Protein AF-0000000070282468 (afdb_homodimer)

InterPro domains:
  IPR003871 Replication protein A 70 kDa DNA-binding subunit B/D, first OB fold domain [PF02721] (5-54)

Nearest PDB structures (foldseek):
  5ly5-assembly1_A-2  TM=6.580E-01  e=1.405E-02  Pyrobaculum calidifontis
  8s4s-assembly1_B  TM=8.233E-01  e=2.628E-01  Enterococcus faecalis
  3rd4-assembly2_A  TM=5.942E-01  e=1.798E-01  Proteus penneri ATCC 35198
  4h83-assembly3_C  TM=6.344E-01  e=1.412E+00  marine actinobacterium PHSC20C1
  8b77-assembly1_A  TM=4.139E-01  e=7.584E+00  Saccharomyces cerevisiae

Radius of gyration: 15.45 Å; Cα contacts (8 Å, |Δi|>4): 354; chains: 2; bounding box: 44×39×32 Å

Solvent-accessible surface area (backbone atoms only — not comparable to full-atom values): 8885 Å² total; per-residue (Å²): 128,81,78,73,66,49,51,78,79,48,39,31,68,64,51,87,67,49,37,35,51,29,31,31,69,47,71,51,79,45,70,47,96,85,70,46,42,28,44,38,36,35,31,27,33,93,85,64,58,35,34,41,34,39,33,70,46,50,75,67,52,61,70,64,54,89,78,79,47,77,62,40,55,38,38,41,28,54,102,128,81,79,74,69,48,51,77,79,49,39,32,69,64,52,87,67,49,37,34,50,30,31,30,69,48,70,49,77,45,72,48,97,83,70,46,42,30,43,36,34,34,31,27,32,92,86,63,57,35,35,42,35,38,34,70,47,49,75,70,49,61,69,63,55,85,78,82,47,78,62,40,54,40,37,40,30,54,103

Sequence (158 aa):
MSRDYDYIKDLKNDLDIWKIEFGVLDSWIVTDSNENQHMKLIICDAKGDRVHVIYSLSPTEQAMKNTWVDNDSISAENVMSRDYDYIKDLKNDLDIWKIEFGVLDSWIVTDSNENQHMKLIICDAKGDRVHVIYSLSPTEQAMKNTWVDNDSISAENV

Foldseek 3Di:
DPPDADAPVCVVVPDPKHKFKKWWADWDWDADPVRWIKIWTWIATPVGDIDIDIDTDDPVRVVVPDDDDGGDMDMDIDD/DPDDADAPVCVVVPDPKHKFKKWWADWDWDADPVRWIKIWTWIATPVGDIDIDIDTDDPVRVVVDDDDDGGDMDMDIDD

Secondary structure (DSSP, 8-state):
---PPB-GGGGGG--SS-EEEEEEEEEEEEE-TTS-EEEEEEEE-TT--EEEEEEEPPHHHHHH-----TT-EEEEEE-/---PPB-GGGGGG--SS-EEEEEEEEEEEEE-TTS-EEEEEEEE-TT--EEEEEEEPPHHHHHH-----TT-EEEEEE-

Organism: Medicago truncatula (NCBI:txid3880)

Structure (mmCIF, N/CA/C/O backbone):
data_AF-0000000070282468-model_v1
#
loop_
_entity.id
_entity.type
_entity.pdbx_description
1 polymer 'Replication protein A 70 kDa DNA-binding subunit B/D first OB fold domain-containing protein'
#
loop_
_atom_site.group_PDB
_atom_site.id
_atom_site.type_symbol
_atom_site.label_atom_id
_atom_site.label_alt_id
_atom_site.label_comp_id
_atom_site.label_asym_id
_atom_site.label_entity_id
_atom_site.label_seq_id
_atom_site.pdbx_PDB_ins_code
_atom_site.Cartn_x
_atom_site.Cartn_y
_atom_site.Cartn_z
_atom_site.occupancy
_atom_site.B_iso_or_equiv
_atom_site.auth_seq_id
_atom_site.auth_comp_id
_atom_site.auth_asym_id
_atom_site.auth_atom_id
_atom_site.pdbx_PDB_model_num
ATOM 1 N N . MET A 1 1 ? 23.25 -3.275 -11.656 1 36.72 1 MET A N 1
ATOM 2 C CA . MET A 1 1 ? 22.062 -3.119 -12.484 1 36.72 1 MET A CA 1
ATOM 3 C C . MET A 1 1 ? 20.844 -2.824 -11.625 1 36.72 1 MET A C 1
ATOM 5 O O . MET A 1 1 ? 20.594 -3.506 -10.625 1 36.72 1 MET A O 1
ATOM 9 N N . SER A 1 2 ? 20.219 -1.737 -11.594 1 44.59 2 SER A N 1
ATOM 10 C CA . SER A 1 2 ? 19.047 -1.321 -10.844 1 44.59 2 SER A CA 1
ATOM 11 C C . SER A 1 2 ? 17.906 -2.312 -11.016 1 44.59 2 SER A C 1
ATOM 13 O O . SER A 1 2 ? 17.672 -2.814 -12.117 1 44.59 2 SER A O 1
ATOM 15 N N . ARG A 1 3 ? 17.719 -3.119 -10.141 1 59.56 3 ARG A N 1
ATOM 16 C CA . ARG A 1 3 ? 16.75 -4.18 -10.359 1 59.56 3 ARG A CA 1
ATOM 17 C C . ARG A 1 3 ? 15.477 -3.627 -10.992 1 59.56 3 ARG A C 1
ATOM 19 O O . ARG A 1 3 ? 14.977 -2.576 -10.586 1 59.56 3 ARG A O 1
ATOM 26 N N . ASP A 1 4 ? 15.188 -4.047 -12.18 1 81.88 4 ASP A N 1
ATOM 27 C CA . ASP A 1 4 ? 13.969 -3.713 -12.922 1 81.88 4 ASP A CA 1
ATOM 28 C C . ASP A 1 4 ? 12.727 -4.023 -12.094 1 81.88 4 ASP A C 1
ATOM 30 O O . ASP A 1 4 ? 12.75 -4.891 -11.219 1 81.88 4 ASP A O 1
ATOM 34 N N . TYR A 1 5 ? 11.828 -3.156 -12.156 1 91.25 5 TYR A N 1
ATOM 35 C CA . TYR A 1 5 ? 10.562 -3.385 -11.469 1 91.25 5 TYR A CA 1
ATOM 36 C C . TYR A 1 5 ? 9.812 -4.559 -12.086 1 91.25 5 TYR A C 1
ATOM 38 O O . TYR A 1 5 ? 9.883 -4.781 -13.297 1 91.25 5 TYR A O 1
ATOM 46 N N . ASP A 1 6 ? 9.227 -5.297 -11.234 1 92.88 6 ASP A N 1
ATOM 47 C CA . ASP A 1 6 ? 8.297 -6.348 -11.648 1 92.88 6 ASP A CA 1
ATOM 48 C C . ASP A 1 6 ? 6.891 -5.793 -11.852 1 92.88 6 ASP A C 1
ATOM 50 O O . ASP A 1 6 ? 6.648 -4.605 -11.625 1 92.88 6 ASP A O 1
ATOM 54 N N . TYR A 1 7 ? 6.047 -6.699 -12.445 1 92.06 7 TYR A N 1
ATOM 55 C CA . TYR A 1 7 ? 4.648 -6.332 -12.648 1 92.06 7 TYR A CA 1
ATOM 56 C C . TYR A 1 7 ? 3.727 -7.242 -11.844 1 92.06 7 TYR A C 1
ATOM 58 O O . TYR A 1 7 ? 4.141 -8.312 -11.391 1 92.06 7 TYR A O 1
ATOM 66 N N . ILE A 1 8 ? 2.533 -6.754 -11.633 1 89.69 8 ILE A N 1
ATOM 67 C CA . ILE A 1 8 ? 1.574 -7.52 -10.844 1 89.69 8 ILE A CA 1
ATOM 68 C C . ILE A 1 8 ? 1.402 -8.914 -11.445 1 89.69 8 ILE A C 1
ATOM 70 O O . ILE A 1 8 ? 1.385 -9.906 -10.727 1 89.69 8 ILE A O 1
ATOM 74 N N . LYS A 1 9 ? 1.353 -8.914 -12.695 1 85.06 9 LYS A N 1
ATOM 75 C CA . LYS A 1 9 ? 1.148 -10.18 -13.383 1 85.06 9 LYS A CA 1
ATOM 76 C C . LYS A 1 9 ? 2.303 -11.141 -13.109 1 85.06 9 LYS A C 1
ATOM 78 O O . LYS A 1 9 ? 2.137 -12.359 -13.203 1 85.06 9 LYS A O 1
ATOM 83 N N . ASP A 1 10 ? 3.445 -10.609 -12.797 1 84.25 10 ASP A N 1
ATOM 84 C CA . ASP A 1 10 ? 4.629 -11.43 -12.562 1 84.25 10 ASP A CA 1
ATOM 85 C C . ASP A 1 10 ? 4.566 -12.109 -11.203 1 84.25 10 ASP A C 1
ATOM 87 O O . ASP A 1 10 ? 5.297 -13.07 -10.945 1 84.25 10 ASP A O 1
ATOM 91 N N . LEU A 1 11 ? 3.76 -11.672 -10.344 1 82 11 LEU A N 1
ATOM 92 C CA . LEU A 1 11 ? 3.65 -12.25 -9.008 1 82 11 LEU A CA 1
ATOM 93 C C . LEU A 1 11 ? 3.139 -13.68 -9.07 1 82 11 LEU A C 1
ATOM 95 O O . LEU A 1 11 ? 3.414 -14.484 -8.172 1 82 11 LEU A O 1
ATOM 99 N N . LYS A 1 12 ? 2.516 -13.953 -10.133 1 75.31 12 LYS A N 1
ATOM 100 C CA . LYS A 1 12 ? 1.981 -15.297 -10.336 1 75.31 12 LYS A CA 1
ATOM 101 C C . LYS A 1 12 ? 3.092 -16.281 -10.672 1 75.31 12 LYS A C 1
ATOM 103 O O . LYS A 1 12 ? 2.922 -17.5 -10.523 1 75.31 12 LYS A O 1
ATOM 108 N N . ASN A 1 13 ? 4.137 -15.812 -11.086 1 71.88 13 ASN A N 1
ATOM 109 C CA . ASN A 1 13 ? 5.199 -16.672 -11.586 1 71.88 13 ASN A CA 1
ATOM 110 C C . ASN A 1 13 ? 6.164 -17.078 -10.469 1 71.88 13 ASN A C 1
ATOM 112 O O . ASN A 1 13 ? 7.336 -17.344 -10.734 1 71.88 13 ASN A O 1
ATOM 116 N N . ASP A 1 14 ? 5.684 -17.203 -9.242 1 66.25 14 ASP A N 1
ATOM 117 C CA . ASP A 1 14 ? 6.465 -17.719 -8.117 1 66.25 14 ASP A CA 1
ATOM 118 C C . ASP A 1 14 ? 7.68 -16.828 -7.848 1 66.25 14 ASP A C 1
ATOM 120 O O . ASP A 1 14 ? 8.781 -17.344 -7.617 1 66.25 14 ASP A O 1
ATOM 124 N N . LEU A 1 15 ? 7.488 -15.672 -8.07 1 72.94 15 LEU A N 1
ATOM 125 C CA . LEU A 1 15 ? 8.57 -14.773 -7.691 1 72.94 15 LEU A CA 1
ATOM 126 C C . LEU A 1 15 ? 8.68 -14.656 -6.172 1 72.94 15 LEU A C 1
ATOM 128 O O . LEU A 1 15 ? 7.711 -14.289 -5.504 1 72.94 15 LEU A O 1
ATOM 132 N N . ASP A 1 16 ? 9.82 -15.133 -5.652 1 76.56 16 ASP A N 1
ATOM 133 C CA . ASP A 1 16 ? 10.047 -15.062 -4.211 1 76.56 16 ASP A CA 1
ATOM 134 C C . ASP A 1 16 ? 10.32 -13.633 -3.764 1 76.56 16 ASP A C 1
ATOM 136 O O . ASP A 1 16 ? 9.93 -13.227 -2.666 1 76.56 16 ASP A O 1
ATOM 140 N N . ILE A 1 17 ? 11.039 -12.938 -4.695 1 84.88 17 ILE A N 1
ATOM 141 C CA . ILE A 1 17 ? 11.359 -11.547 -4.422 1 84.88 17 ILE A CA 1
ATOM 142 C C . ILE A 1 17 ? 10.812 -10.656 -5.539 1 84.88 17 ILE A C 1
ATOM 144 O O . ILE A 1 17 ? 11.016 -10.945 -6.723 1 84.88 17 ILE A O 1
ATOM 148 N N . TRP A 1 18 ? 10.062 -9.781 -5.164 1 90.44 18 TRP A N 1
ATOM 149 C CA . TRP A 1 18 ? 9.492 -8.875 -6.156 1 90.44 18 TRP A CA 1
ATOM 150 C C . TRP A 1 18 ? 9.547 -7.43 -5.672 1 90.44 18 TRP A C 1
ATOM 152 O O . TRP A 1 18 ? 9.617 -7.176 -4.469 1 90.44 18 TRP A O 1
ATOM 162 N N . LYS A 1 19 ? 9.688 -6.543 -6.629 1 94.12 19 LYS A N 1
ATOM 163 C CA . LYS A 1 19 ? 9.602 -5.098 -6.461 1 94.12 19 LYS A CA 1
ATOM 164 C C . LYS A 1 19 ? 8.742 -4.469 -7.555 1 94.12 19 LYS A C 1
ATOM 166 O O . LYS A 1 19 ? 9.008 -4.652 -8.742 1 94.12 19 LYS A O 1
ATOM 171 N N . ILE A 1 20 ? 7.727 -3.721 -7.117 1 95.25 20 ILE A N 1
ATOM 172 C CA . ILE A 1 20 ? 6.801 -3.146 -8.086 1 95.25 20 ILE A CA 1
ATOM 173 C C . ILE A 1 20 ? 6.648 -1.648 -7.828 1 95.25 20 ILE A C 1
ATOM 175 O O . ILE A 1 20 ? 6.602 -1.214 -6.676 1 95.25 20 ILE A O 1
ATOM 179 N N . GLU A 1 21 ? 6.598 -0.912 -8.906 1 96.75 21 GLU A N 1
ATOM 180 C CA . GLU A 1 21 ? 6.273 0.51 -8.844 1 96.75 21 GLU A CA 1
ATOM 181 C C . GLU A 1 21 ? 4.867 0.777 -9.383 1 96.75 21 GLU A C 1
ATOM 183 O O . GLU A 1 21 ? 4.492 0.26 -10.438 1 96.75 21 GLU A O 1
ATOM 188 N N . PHE A 1 22 ? 4.145 1.626 -8.648 1 96.69 22 PHE A N 1
ATOM 189 C CA . PHE A 1 22 ? 2.789 2.004 -9.023 1 96.69 22 PHE A CA 1
ATOM 190 C C . PHE A 1 22 ? 2.68 3.51 -9.219 1 96.69 22 PHE A C 1
ATOM 192 O O . PHE A 1 22 ? 3.352 4.281 -8.531 1 96.69 22 PHE A O 1
ATOM 199 N N . GLY A 1 23 ? 1.838 3.906 -10.188 1 96.25 23 GLY A N 1
ATOM 200 C CA . GLY A 1 23 ? 1.334 5.27 -10.234 1 96.25 23 GLY A CA 1
ATOM 201 C C . GLY A 1 23 ? -0.076 5.402 -9.695 1 96.25 23 GLY A C 1
ATOM 202 O O . GLY A 1 23 ? -0.905 4.508 -9.875 1 96.25 23 GLY A O 1
ATOM 203 N N . VAL A 1 24 ? -0.3 6.504 -8.984 1 95.75 24 VAL A N 1
ATOM 204 C CA . VAL A 1 24 ? -1.657 6.758 -8.516 1 95.75 24 VAL A CA 1
ATOM 205 C C . VAL A 1 24 ? -2.518 7.262 -9.672 1 95.75 24 VAL A C 1
ATOM 207 O O . VAL A 1 24 ? -2.178 8.25 -10.32 1 95.75 24 VAL A O 1
ATOM 210 N N . LEU A 1 25 ? -3.637 6.613 -9.906 1 95.38 25 LEU A N 1
ATOM 211 C CA . LEU A 1 25 ? -4.551 7 -10.977 1 95.38 25 LEU A CA 1
ATOM 212 C C . LEU A 1 25 ? -5.668 7.887 -10.438 1 95.38 25 LEU A C 1
ATOM 214 O O . LEU A 1 25 ? -6.145 8.781 -11.141 1 95.38 25 LEU A O 1
ATOM 218 N N . ASP A 1 26 ? -6.168 7.578 -9.312 1 93.56 26 ASP A N 1
ATOM 219 C CA . ASP A 1 26 ? -7.262 8.297 -8.672 1 93.56 26 ASP A CA 1
ATOM 220 C C . ASP A 1 26 ? -7.234 8.102 -7.156 1 93.56 26 ASP A C 1
ATOM 222 O O . ASP A 1 26 ? -6.68 7.121 -6.66 1 93.56 26 ASP A O 1
ATOM 226 N N . SER A 1 27 ? -7.746 9.094 -6.402 1 92.56 27 SER A N 1
ATOM 227 C CA . SER A 1 27 ? -7.852 9.039 -4.945 1 92.56 27 SER A CA 1
ATOM 228 C C . SER A 1 27 ? -9.047 9.844 -4.449 1 92.56 27 SER A C 1
ATOM 230 O O . SER A 1 27 ? -9.336 10.93 -4.965 1 92.56 27 SER A O 1
ATOM 232 N N . TRP A 1 28 ? -9.805 9.25 -3.568 1 91.69 28 TRP A N 1
ATOM 233 C CA . TRP A 1 28 ? -10.914 9.984 -2.965 1 91.69 28 TRP A CA 1
ATOM 234 C C . TRP A 1 28 ? -11.188 9.492 -1.549 1 91.69 28 TRP A C 1
ATOM 236 O O . TRP A 1 28 ? -10.773 8.391 -1.177 1 91.69 28 TRP A O 1
ATOM 246 N N . ILE A 1 29 ? -11.859 10.375 -0.752 1 90.62 29 ILE A N 1
ATOM 247 C CA . ILE A 1 29 ? -12.172 10.047 0.635 1 90.62 29 ILE A CA 1
ATOM 248 C C . ILE A 1 29 ? -13.617 9.562 0.739 1 90.62 29 ILE A C 1
ATOM 250 O O . ILE A 1 29 ? -14.516 10.125 0.109 1 90.62 29 ILE A O 1
ATOM 254 N N . VAL A 1 30 ? -13.742 8.5 1.416 1 91.44 30 VAL A N 1
ATOM 255 C CA . VAL A 1 30 ? -15.078 8 1.705 1 91.44 30 VAL A CA 1
ATOM 256 C C . VAL A 1 30 ? -15.336 8.047 3.209 1 91.44 30 VAL A C 1
ATOM 258 O O . VAL A 1 30 ? -14.438 7.77 4.008 1 91.44 30 VAL A O 1
ATOM 261 N N . THR A 1 31 ? -16.562 8.383 3.59 1 92.44 31 THR A N 1
ATOM 262 C CA . THR A 1 31 ? -16.984 8.414 4.984 1 92.44 31 THR A CA 1
ATOM 263 C C . THR A 1 31 ? -17.969 7.293 5.277 1 92.44 31 THR A C 1
ATOM 265 O O . THR A 1 31 ? -18.938 7.098 4.531 1 92.44 31 THR A O 1
ATOM 268 N N . ASP A 1 32 ? -17.641 6.562 6.371 1 90.69 32 ASP A N 1
ATOM 269 C CA . ASP A 1 32 ? -18.531 5.461 6.688 1 90.69 32 ASP A CA 1
ATOM 270 C C . ASP A 1 32 ? -19.641 5.914 7.637 1 90.69 32 ASP A C 1
ATOM 272 O O . ASP A 1 32 ? -19.75 7.102 7.949 1 90.69 32 ASP A O 1
ATOM 276 N N . SER A 1 33 ? -20.5 4.992 7.887 1 91.94 33 SER A N 1
ATOM 277 C CA . SER A 1 33 ? -21.688 5.293 8.695 1 91.94 33 SER A CA 1
ATOM 278 C C . 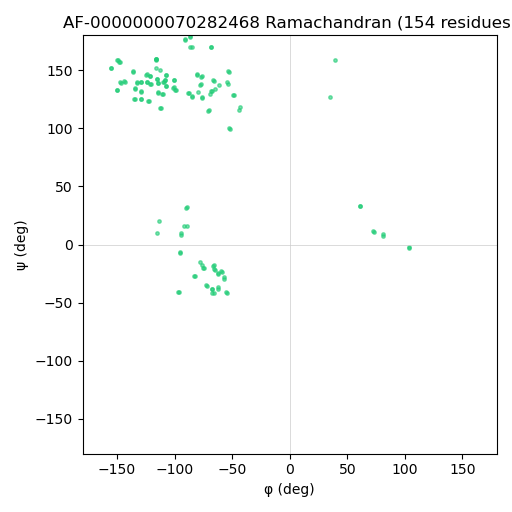SER A 1 33 ? -21.297 5.797 10.078 1 91.94 33 SER A C 1
ATOM 280 O O . SER A 1 33 ? -22.047 6.52 10.719 1 91.94 33 SER A O 1
ATOM 282 N N . ASN A 1 34 ? -20.125 5.516 10.625 1 92.5 34 ASN A N 1
ATOM 283 C CA . ASN A 1 34 ? -19.641 5.934 11.93 1 92.5 34 ASN A CA 1
ATOM 284 C C . ASN A 1 34 ? -18.812 7.211 11.844 1 92.5 34 ASN A C 1
ATOM 286 O O . ASN A 1 34 ? -18.047 7.535 12.758 1 92.5 34 ASN A O 1
ATOM 290 N N . GLU A 1 35 ? -18.828 7.84 10.688 1 88.62 35 GLU A N 1
ATOM 291 C CA . GLU A 1 35 ? -18.156 9.109 10.438 1 88.62 35 GLU A CA 1
ATOM 292 C C . GLU A 1 35 ? -16.641 8.93 10.375 1 88.62 35 GLU A C 1
ATOM 294 O O . GLU A 1 35 ? -15.883 9.898 10.492 1 88.62 35 GLU A O 1
ATOM 299 N N . ASN A 1 36 ? -16.266 7.691 10.312 1 89.19 36 ASN A N 1
ATOM 300 C CA . ASN A 1 36 ? -14.859 7.445 10.031 1 89.19 36 ASN A CA 1
ATOM 301 C C . ASN A 1 36 ? -14.531 7.652 8.555 1 89.19 36 ASN A C 1
ATOM 303 O O . ASN A 1 36 ? -15.344 7.328 7.688 1 89.19 36 ASN A O 1
ATOM 307 N N . GLN A 1 37 ? -13.32 8.18 8.367 1 89.75 37 GLN A N 1
ATOM 308 C CA . GLN A 1 37 ? -12.945 8.445 6.984 1 89.75 37 GLN A CA 1
ATOM 309 C C . GLN A 1 37 ? -11.859 7.477 6.52 1 89.75 37 GLN A C 1
ATOM 311 O O . GLN A 1 37 ? -10.961 7.125 7.285 1 89.75 37 GLN A O 1
ATOM 316 N N . HIS A 1 38 ? -12.062 7.082 5.312 1 91.62 38 HIS A N 1
ATOM 317 C CA . HIS A 1 38 ? -11.102 6.199 4.66 1 91.62 38 HIS A CA 1
ATOM 318 C C . HIS A 1 38 ? -10.594 6.801 3.352 1 91.62 38 HIS A C 1
ATOM 320 O O . HIS A 1 38 ? -11.367 7.422 2.613 1 91.62 38 HIS A O 1
ATOM 326 N N . MET A 1 39 ? -9.312 6.617 3.148 1 91.81 39 MET A N 1
ATOM 327 C CA . MET A 1 39 ? -8.75 6.949 1.843 1 91.81 39 MET A CA 1
ATOM 328 C C . MET A 1 39 ? -8.852 5.762 0.89 1 91.81 39 MET A C 1
ATOM 330 O O . MET A 1 39 ? -8.539 4.629 1.265 1 91.81 39 MET A O 1
ATOM 334 N N . LYS A 1 40 ? -9.383 6.035 -0.363 1 93.38 40 LYS A N 1
ATOM 335 C CA . LYS A 1 40 ? -9.414 5.055 -1.446 1 93.38 40 LYS A CA 1
ATOM 336 C C . LYS A 1 40 ? -8.531 5.492 -2.609 1 93.38 40 LYS A C 1
ATOM 338 O O . LYS A 1 40 ? -8.602 6.641 -3.051 1 93.38 40 LYS A O 1
ATOM 343 N N . LEU A 1 41 ? -7.723 4.574 -3.02 1 95.19 41 LEU A N 1
ATOM 344 C CA . LEU A 1 41 ? -6.82 4.82 -4.137 1 95.19 41 LEU A CA 1
ATOM 345 C C . LEU A 1 41 ? -7.02 3.777 -5.234 1 95.19 41 LEU A C 1
ATOM 347 O O . LEU A 1 41 ? -7.289 2.609 -4.945 1 95.19 41 LEU A O 1
ATOM 351 N N . ILE A 1 42 ? -6.836 4.23 -6.41 1 96.69 42 ILE A N 1
ATOM 352 C CA . ILE A 1 42 ? -6.57 3.324 -7.523 1 96.69 42 ILE A CA 1
ATOM 353 C C . ILE A 1 42 ? -5.145 3.527 -8.023 1 96.69 42 ILE A C 1
ATOM 355 O O . ILE A 1 42 ? -4.785 4.617 -8.477 1 96.69 42 ILE A O 1
ATOM 359 N N . ILE A 1 43 ? -4.406 2.494 -7.895 1 96.56 43 ILE A N 1
ATOM 360 C CA . ILE A 1 43 ? -3.029 2.566 -8.367 1 96.56 43 ILE A CA 1
ATOM 361 C C . ILE A 1 43 ? -2.822 1.577 -9.516 1 96.56 43 ILE A C 1
ATOM 363 O O . ILE A 1 43 ? -3.611 0.646 -9.688 1 96.56 43 ILE A O 1
ATOM 367 N N . CYS A 1 44 ? -1.745 1.869 -10.289 1 96.81 44 CYS A N 1
ATOM 368 C CA . CYS A 1 44 ? -1.519 1.068 -11.492 1 96.81 44 CYS A CA 1
ATOM 369 C C . CYS A 1 44 ? -0.029 0.854 -11.727 1 96.81 44 CYS A C 1
ATOM 371 O O . CYS A 1 44 ? 0.77 1.778 -11.562 1 96.81 44 CYS A O 1
ATOM 373 N N . ASP A 1 45 ? 0.298 -0.402 -12.172 1 95.19 45 ASP A N 1
ATOM 374 C CA . ASP A 1 45 ? 1.692 -0.631 -12.547 1 95.19 45 ASP A CA 1
ATOM 375 C C . ASP A 1 45 ? 1.948 -0.236 -14 1 95.19 45 ASP A C 1
ATOM 377 O O . ASP A 1 45 ? 1.05 0.262 -14.68 1 95.19 45 ASP A O 1
ATOM 381 N N . ALA A 1 46 ? 3.17 -0.374 -14.438 1 93.69 46 ALA A N 1
ATOM 382 C CA . ALA A 1 46 ? 3.58 0.121 -15.75 1 93.69 46 ALA A CA 1
ATOM 383 C C . ALA A 1 46 ? 2.881 -0.645 -16.875 1 93.69 46 ALA A C 1
ATOM 385 O O . ALA A 1 46 ? 2.818 -0.174 -18.016 1 93.69 46 ALA A O 1
ATOM 386 N N . LYS A 1 47 ? 2.32 -1.815 -16.625 1 94.31 47 LYS A N 1
ATOM 387 C CA . LYS A 1 47 ? 1.647 -2.604 -17.641 1 94.31 47 LYS A CA 1
ATOM 388 C C . LYS A 1 47 ? 0.142 -2.355 -17.641 1 94.31 47 LYS A C 1
ATOM 390 O O . LYS A 1 47 ? -0.595 -2.93 -18.438 1 94.31 47 LYS A O 1
ATOM 395 N N . GLY A 1 48 ? -0.319 -1.618 -16.672 1 93.81 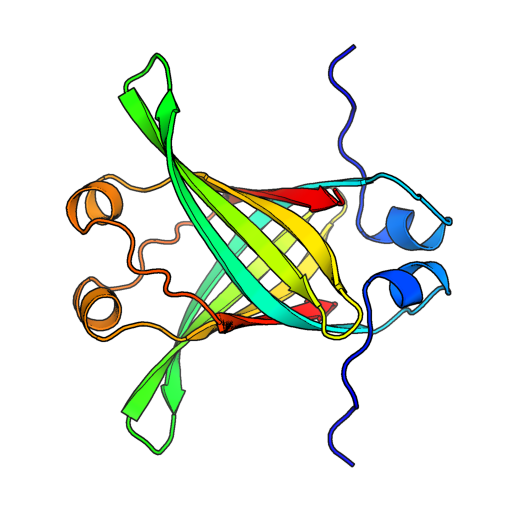48 GLY A N 1
ATOM 396 C CA . GLY A 1 48 ? -1.713 -1.205 -16.688 1 93.81 48 GLY A CA 1
ATOM 397 C C . GLY A 1 48 ? -2.582 -1.982 -15.719 1 93.81 48 GLY A C 1
ATOM 398 O O . GLY A 1 48 ? -3.795 -1.776 -15.656 1 93.81 48 GLY A O 1
ATOM 399 N N . ASP A 1 49 ? -1.975 -2.953 -15.016 1 93.44 49 ASP A N 1
ATOM 400 C CA . ASP A 1 49 ? -2.742 -3.658 -13.992 1 93.44 49 ASP A CA 1
ATOM 401 C C . ASP A 1 49 ? -3.074 -2.736 -12.82 1 93.44 49 ASP A C 1
ATOM 403 O O . ASP A 1 49 ? -2.199 -2.035 -12.312 1 93.44 49 ASP A O 1
ATOM 407 N N . ARG A 1 50 ? -4.406 -2.785 -12.43 1 95.62 50 ARG A N 1
ATOM 408 C CA . ARG A 1 50 ? -4.887 -1.829 -11.43 1 95.62 50 ARG A CA 1
ATOM 409 C C . ARG A 1 50 ? -5.133 -2.512 -10.094 1 95.62 50 ARG A C 1
ATOM 411 O O . ARG A 1 50 ? -5.594 -3.652 -10.047 1 95.62 50 ARG A O 1
ATOM 418 N N . VAL A 1 51 ? -4.867 -1.761 -8.984 1 96.19 51 VAL A N 1
ATOM 419 C CA . VAL A 1 51 ? -5.098 -2.197 -7.609 1 96.19 51 VAL A CA 1
ATOM 420 C C . VAL A 1 51 ? -5.895 -1.133 -6.855 1 96.19 51 VAL A C 1
ATOM 422 O O . VAL A 1 51 ? -5.547 0.05 -6.891 1 96.19 51 VAL A O 1
ATOM 425 N N . HIS A 1 52 ? -7.004 -1.51 -6.285 1 97.12 52 HIS A N 1
ATOM 426 C CA . HIS A 1 52 ? -7.738 -0.642 -5.371 1 97.12 52 HIS A CA 1
ATOM 427 C C . HIS A 1 52 ? -7.195 -0.748 -3.951 1 97.12 52 HIS A C 1
ATOM 429 O O . HIS A 1 52 ? -7.07 -1.849 -3.41 1 97.12 52 HIS A O 1
ATOM 435 N N . VAL A 1 53 ? -6.879 0.344 -3.363 1 96.5 53 VAL A N 1
ATOM 436 C CA . VAL A 1 53 ? -6.32 0.383 -2.016 1 96.5 53 VAL A CA 1
ATOM 437 C C . VAL A 1 53 ? -7.223 1.22 -1.109 1 96.5 53 VAL A C 1
ATOM 439 O O . VAL A 1 53 ? -7.691 2.287 -1.507 1 96.5 53 VAL A O 1
ATOM 442 N N . ILE A 1 54 ? -7.422 0.747 0.076 1 95.31 54 ILE A N 1
ATOM 443 C CA . ILE A 1 54 ? -8.219 1.465 1.062 1 95.31 54 ILE A CA 1
ATOM 444 C C . ILE A 1 54 ? -7.5 1.464 2.41 1 95.31 54 ILE A C 1
ATOM 446 O O . ILE A 1 54 ? -6.992 0.429 2.85 1 95.31 54 ILE A O 1
ATOM 450 N N . TYR A 1 55 ? -7.449 2.592 3.076 1 92.81 55 TYR A N 1
ATOM 451 C CA . TYR A 1 55 ? -6.922 2.666 4.434 1 92.81 55 TYR A CA 1
ATOM 452 C C . TYR A 1 55 ? -7.625 3.756 5.234 1 92.81 55 TYR A C 1
ATOM 454 O O . TYR A 1 55 ? -8.148 4.715 4.66 1 92.81 55 TYR A O 1
ATOM 462 N N . SER A 1 56 ? -7.555 3.553 6.527 1 90.31 56 SER A N 1
ATOM 463 C CA . SER A 1 56 ? -8.234 4.492 7.418 1 90.31 56 SER A CA 1
ATOM 464 C C . SER A 1 56 ? -7.395 5.75 7.629 1 90.31 56 SER A C 1
ATOM 466 O O . SER A 1 56 ? -6.172 5.676 7.758 1 90.31 56 SER A O 1
ATOM 468 N N . LEU A 1 57 ? -8.148 6.828 7.762 1 86.81 57 LEU A N 1
ATOM 469 C CA . LEU A 1 57 ? -7.496 8.094 8.086 1 86.81 57 LEU A CA 1
ATOM 470 C C . LEU A 1 57 ? -7.633 8.414 9.57 1 86.81 57 LEU A C 1
ATOM 472 O O . LEU A 1 57 ? -8.711 8.234 10.148 1 86.81 57 LEU A O 1
ATOM 476 N N . SER A 1 58 ? -6.496 8.836 10.094 1 81.19 58 SER A N 1
ATOM 477 C CA . SER A 1 58 ? -6.559 9.344 11.461 1 81.19 58 SER A CA 1
ATOM 478 C C . SER A 1 58 ? -7.328 10.664 11.523 1 81.19 58 SER A C 1
ATOM 480 O O . SER A 1 58 ? -7.555 11.305 10.5 1 81.19 58 SER A O 1
ATOM 482 N N . PRO A 1 59 ? -7.594 11.055 12.719 1 79.06 59 PRO A N 1
ATOM 483 C CA . PRO A 1 59 ? -8.281 12.344 12.844 1 79.06 59 PRO A CA 1
ATOM 484 C C . PRO A 1 59 ? -7.461 13.508 12.297 1 79.06 59 PRO A C 1
ATOM 486 O O . PRO A 1 59 ? -8.016 14.422 11.68 1 79.06 59 PRO A O 1
ATOM 489 N N . THR A 1 60 ? -6.223 13.398 12.516 1 77.19 60 THR A N 1
ATOM 490 C CA . THR A 1 60 ? -5.344 14.453 12.031 1 77.19 60 THR A CA 1
ATOM 491 C C . THR A 1 60 ? -5.312 14.469 10.5 1 77.19 60 THR A C 1
ATOM 493 O O . THR A 1 60 ? -5.371 15.539 9.891 1 77.19 60 THR A O 1
ATOM 496 N N . GLU A 1 61 ? -5.258 13.367 9.953 1 78.06 61 GLU A N 1
ATOM 497 C CA . GLU A 1 61 ? -5.238 13.258 8.5 1 78.06 61 GLU A CA 1
ATOM 498 C C . GLU A 1 61 ? -6.57 13.695 7.898 1 78.06 61 GLU A C 1
ATOM 500 O O . GLU A 1 61 ? -6.605 14.273 6.809 1 78.06 61 GLU A O 1
ATOM 505 N N . GLN A 1 62 ? -7.527 13.336 8.578 1 77.31 62 GLN A N 1
ATOM 506 C CA . GLN A 1 62 ? -8.859 13.734 8.125 1 77.31 62 GLN A CA 1
ATOM 507 C C . GLN A 1 62 ? -8.961 15.25 7.988 1 77.31 62 GLN A C 1
ATOM 509 O O . GLN A 1 62 ? -9.625 15.75 7.074 1 77.31 62 GLN A O 1
ATOM 514 N N . ALA A 1 63 ? -8.211 15.867 8.75 1 75.5 63 ALA A N 1
ATOM 515 C CA . ALA A 1 63 ? -8.273 17.328 8.773 1 75.5 63 ALA A CA 1
ATOM 516 C C . ALA A 1 63 ? -7.441 17.922 7.645 1 75.5 63 ALA A C 1
ATOM 518 O O . ALA A 1 63 ? -7.715 19.047 7.188 1 75.5 63 ALA A O 1
ATOM 519 N N . MET A 1 64 ? -6.422 17.219 7.211 1 69.56 64 MET A N 1
ATOM 520 C CA . MET A 1 64 ? -5.457 17.75 6.254 1 69.56 64 MET A CA 1
ATOM 521 C C . MET A 1 64 ? -5.891 17.469 4.824 1 69.56 64 MET A C 1
ATOM 523 O O . MET A 1 64 ? -5.348 18.031 3.877 1 69.56 64 MET A O 1
ATOM 527 N N . LYS A 1 65 ? -7.023 17.141 4.516 1 64.19 65 LYS A N 1
ATOM 528 C CA . LYS A 1 65 ? -7.559 16.797 3.201 1 64.19 65 LYS A CA 1
ATOM 529 C C . LYS A 1 65 ? -6.559 15.969 2.402 1 64.19 65 LYS A C 1
ATOM 531 O O . LYS A 1 65 ? -5.352 16.062 2.619 1 64.19 6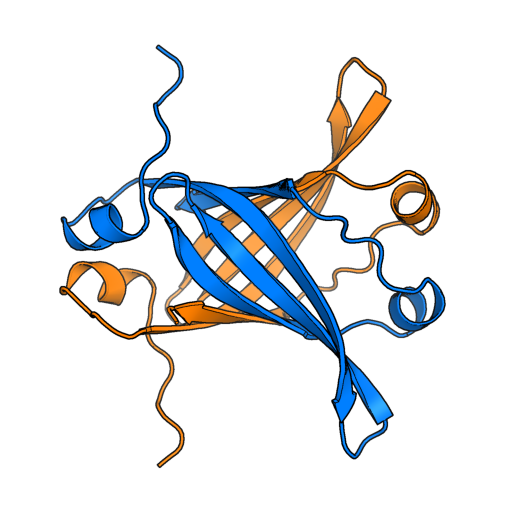5 LYS A O 1
ATOM 536 N N . ASN A 1 66 ? -7 15.234 1.429 1 60.56 66 ASN A N 1
ATOM 537 C CA . ASN A 1 66 ? -6.258 14.266 0.622 1 60.56 66 ASN A CA 1
ATOM 538 C C . ASN A 1 66 ? -5.172 14.945 -0.207 1 60.56 66 ASN A C 1
ATOM 540 O O . ASN A 1 66 ? -5.441 15.93 -0.904 1 60.56 66 ASN A O 1
ATOM 544 N N . THR A 1 67 ? -3.99 14.281 -0.123 1 70.75 67 THR A N 1
ATOM 545 C CA . THR A 1 67 ? -2.865 14.938 -0.777 1 70.75 67 THR A CA 1
ATOM 546 C C . THR A 1 67 ? -2.357 14.102 -1.949 1 70.75 67 THR A C 1
ATOM 548 O O . THR A 1 67 ? -1.394 14.477 -2.617 1 70.75 67 THR A O 1
ATOM 551 N N . TRP A 1 68 ? -3.121 13.078 -2.279 1 81.56 68 TRP A N 1
ATOM 552 C CA . TRP A 1 68 ? -2.611 12.305 -3.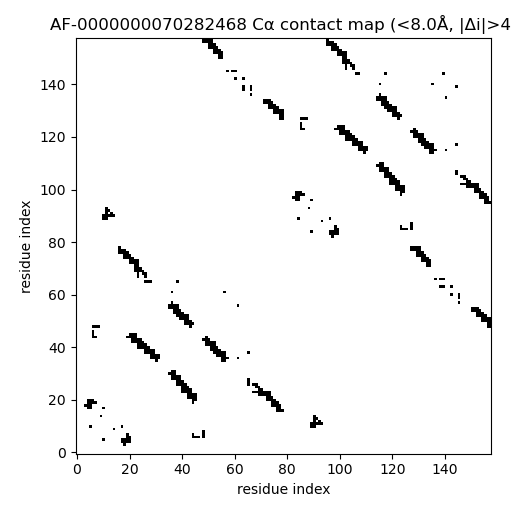41 1 81.56 68 TRP A CA 1
ATOM 553 C C . TRP A 1 68 ? -2.939 13 -4.73 1 81.56 68 TRP A C 1
ATOM 555 O O . TRP A 1 68 ? -4.047 13.508 -4.914 1 81.56 68 TRP A O 1
ATOM 565 N N . VAL A 1 69 ? -1.907 13.117 -5.555 1 78.69 69 VAL A N 1
ATOM 566 C CA . VAL A 1 69 ? -2.123 13.695 -6.879 1 78.69 69 VAL A CA 1
ATOM 567 C C . VAL A 1 69 ? -1.831 12.648 -7.949 1 78.69 69 VAL A C 1
ATOM 569 O O . VAL A 1 69 ? -1.125 11.664 -7.695 1 78.69 69 VAL A O 1
ATOM 572 N N . ASP A 1 70 ? -2.494 12.82 -9.055 1 82 70 ASP A N 1
ATOM 573 C CA . ASP A 1 70 ? -2.277 11.93 -10.188 1 82 70 ASP A CA 1
ATOM 574 C C . ASP A 1 70 ? -0.788 11.766 -10.477 1 82 70 ASP A C 1
ATOM 576 O O . ASP A 1 70 ? -0.039 12.742 -10.484 1 82 70 ASP A O 1
ATOM 580 N N . ASN A 1 71 ? -0.406 10.461 -10.562 1 81.75 71 ASN A N 1
ATOM 581 C CA . ASN A 1 71 ? 0.924 10.023 -10.977 1 81.75 71 ASN A CA 1
ATOM 582 C C . ASN A 1 71 ? 1.926 10.109 -9.828 1 81.75 71 ASN A C 1
ATOM 584 O O . ASN A 1 71 ? 3.137 10.086 -10.055 1 81.75 71 ASN A O 1
ATOM 588 N N . ASP A 1 72 ? 1.362 10.406 -8.672 1 89.62 72 ASP A N 1
ATOM 589 C CA . ASP A 1 72 ? 2.238 10.094 -7.551 1 89.62 72 ASP A CA 1
ATOM 590 C C . ASP A 1 72 ? 2.725 8.641 -7.621 1 89.62 72 ASP A C 1
ATOM 592 O O . ASP A 1 72 ? 2.021 7.77 -8.133 1 89.62 72 ASP A O 1
ATOM 596 N N . SER A 1 73 ? 3.943 8.445 -7.117 1 93.62 73 SER A N 1
ATOM 597 C CA . SER A 1 73 ? 4.527 7.113 -7.25 1 93.62 73 SER A CA 1
ATOM 598 C C . SER A 1 73 ? 4.574 6.398 -5.906 1 93.62 73 SER A C 1
ATOM 600 O O . SER A 1 73 ? 4.867 7.012 -4.879 1 93.62 73 SER A O 1
ATOM 602 N N . ILE A 1 74 ? 4.301 5.102 -5.957 1 96.06 74 ILE A N 1
ATOM 603 C CA . ILE A 1 74 ? 4.402 4.199 -4.816 1 96.06 74 ILE A CA 1
ATOM 604 C C . ILE A 1 74 ? 5.23 2.977 -5.199 1 96.06 74 ILE A C 1
ATOM 606 O O . ILE A 1 74 ? 4.996 2.361 -6.242 1 96.06 74 ILE A O 1
ATOM 610 N N . SER A 1 75 ? 6.172 2.635 -4.371 1 96.81 75 SER A N 1
ATOM 611 C CA . SER A 1 75 ? 6.938 1.412 -4.59 1 96.81 75 SER A CA 1
ATOM 612 C C . SER A 1 75 ? 6.688 0.396 -3.48 1 96.81 75 SER A C 1
ATOM 614 O O . SER A 1 75 ? 6.566 0.765 -2.311 1 96.81 75 SER A O 1
ATOM 616 N N . ALA A 1 76 ? 6.562 -0.866 -3.869 1 96.75 76 ALA A N 1
ATOM 617 C CA . ALA A 1 76 ? 6.363 -1.961 -2.922 1 96.75 76 ALA A CA 1
ATOM 618 C C . ALA A 1 76 ? 7.301 -3.125 -3.227 1 96.75 76 ALA A C 1
ATOM 620 O O . ALA A 1 76 ? 7.512 -3.475 -4.391 1 96.75 76 ALA A O 1
ATOM 621 N N . GLU A 1 77 ? 7.855 -3.721 -2.139 1 94.88 77 GLU A N 1
ATOM 622 C CA . GLU A 1 77 ? 8.727 -4.875 -2.322 1 94.88 77 GLU A CA 1
ATOM 623 C C . GLU A 1 77 ? 8.594 -5.859 -1.163 1 94.88 77 GLU A C 1
ATOM 625 O O . GLU A 1 77 ? 8.383 -5.453 -0.019 1 94.88 77 GLU A O 1
ATOM 630 N N . ASN A 1 78 ? 8.578 -7.117 -1.514 1 89.88 78 ASN A N 1
ATOM 631 C CA . ASN A 1 78 ? 8.539 -8.109 -0.44 1 89.88 78 ASN A CA 1
ATOM 632 C C . ASN A 1 78 ? 9.914 -8.273 0.213 1 89.88 78 ASN A C 1
ATOM 634 O O . ASN A 1 78 ? 10.938 -8.172 -0.458 1 89.88 78 ASN A O 1
ATOM 638 N N . VAL A 1 79 ? 9.836 -8.367 1.581 1 83 79 VAL A N 1
ATOM 639 C CA . VAL A 1 79 ? 11.102 -8.469 2.293 1 83 79 VAL A CA 1
ATOM 640 C C . VAL A 1 79 ? 11.086 -9.688 3.211 1 83 79 VAL A C 1
ATOM 642 O O . VAL A 1 79 ? 10.023 -10.086 3.697 1 83 79 VAL A O 1
ATOM 645 N N . MET B 1 1 ? -21.25 -14.469 1.522 1 38.22 1 MET B N 1
ATOM 646 C CA . MET B 1 1 ? -20.047 -14.805 2.277 1 38.22 1 MET B CA 1
ATOM 647 C C . MET B 1 1 ? -18.953 -13.766 2.045 1 38.22 1 MET B C 1
ATOM 649 O O . MET B 1 1 ? -18.672 -13.398 0.903 1 38.22 1 MET B O 1
ATOM 653 N N . SER B 1 2 ? -18.531 -12.953 2.924 1 45.88 2 SER B N 1
ATOM 654 C CA . SER B 1 2 ? -17.5 -11.922 2.838 1 45.88 2 SER B CA 1
ATOM 655 C C . SER B 1 2 ? -16.203 -12.492 2.299 1 45.88 2 SER B C 1
ATOM 657 O O . SER B 1 2 ? -15.805 -13.609 2.66 1 45.88 2 SER B O 1
ATOM 659 N N . ARG B 1 3 ? -15.938 -12.32 1.141 1 60.62 3 ARG B N 1
ATOM 660 C CA . ARG B 1 3 ? -14.773 -12.992 0.569 1 60.62 3 ARG B CA 1
ATOM 661 C C . ARG B 1 3 ? -13.578 -12.914 1.515 1 60.62 3 ARG B C 1
ATOM 663 O O . ARG B 1 3 ? -13.312 -11.867 2.104 1 60.62 3 ARG B O 1
ATOM 670 N N . ASP B 1 4 ? -13.117 -14.031 1.945 1 81.94 4 ASP B N 1
ATOM 671 C CA . ASP B 1 4 ? -11.93 -14.18 2.783 1 81.94 4 ASP B CA 1
ATOM 672 C C . ASP B 1 4 ? -10.719 -13.5 2.145 1 81.94 4 ASP B C 1
ATOM 674 O O . ASP B 1 4 ? -10.664 -13.344 0.925 1 81.94 4 ASP B O 1
ATOM 678 N N . TYR B 1 5 ? -9.977 -12.883 2.939 1 91.38 5 TYR B N 1
ATOM 679 C CA . TYR B 1 5 ? -8.75 -12.266 2.451 1 91.38 5 TYR B CA 1
ATOM 680 C C . TYR B 1 5 ? -7.75 -13.32 1.991 1 91.38 5 TYR B C 1
ATOM 682 O O . TYR B 1 5 ? -7.684 -14.414 2.561 1 91.38 5 TYR B O 1
ATOM 690 N N . ASP B 1 6 ? -7.105 -12.992 0.941 1 92.81 6 ASP B N 1
ATOM 691 C CA . ASP B 1 6 ? -5.973 -13.789 0.471 1 92.81 6 ASP B CA 1
ATOM 692 C C . ASP B 1 6 ? -4.676 -13.352 1.154 1 92.81 6 ASP B C 1
ATOM 694 O O . ASP B 1 6 ? -4.672 -12.414 1.952 1 92.81 6 ASP B O 1
ATOM 698 N N . TYR B 1 7 ? -3.65 -14.219 0.897 1 92.19 7 TYR B N 1
ATOM 699 C CA . TYR B 1 7 ? -2.33 -13.906 1.434 1 92.19 7 TYR B CA 1
ATOM 700 C C . TYR B 1 7 ? -1.326 -13.672 0.311 1 92.19 7 TYR B C 1
ATOM 702 O O . TYR B 1 7 ? -1.571 -14.047 -0.837 1 92.19 7 TYR B O 1
ATOM 710 N N . ILE B 1 8 ? -0.261 -12.992 0.678 1 89.81 8 ILE B N 1
ATOM 711 C CA . ILE B 1 8 ? 0.755 -12.672 -0.32 1 89.81 8 ILE B CA 1
ATOM 712 C C . ILE B 1 8 ? 1.224 -13.953 -1.006 1 89.81 8 ILE B C 1
ATOM 714 O O . ILE B 1 8 ? 1.361 -13.992 -2.23 1 89.81 8 ILE B O 1
ATOM 718 N N . LYS B 1 9 ? 1.38 -14.906 -0.226 1 85.31 9 LYS B N 1
ATOM 719 C CA . LYS B 1 9 ? 1.866 -16.172 -0.761 1 85.31 9 LYS B CA 1
ATOM 720 C C . LYS B 1 9 ? 0.886 -16.75 -1.775 1 85.31 9 LYS B C 1
ATOM 722 O O . LYS B 1 9 ? 1.275 -17.531 -2.65 1 85.31 9 LYS B O 1
ATOM 727 N N . ASP B 1 10 ? -0.352 -16.391 -1.675 1 84.31 10 ASP B N 1
ATOM 728 C CA . ASP B 1 10 ? -1.384 -16.938 -2.557 1 84.31 10 ASP B CA 1
ATOM 729 C C . ASP B 1 10 ? -1.327 -16.266 -3.934 1 84.31 10 ASP B C 1
ATOM 731 O O . ASP B 1 10 ? -1.901 -16.781 -4.898 1 84.31 10 ASP B O 1
ATOM 735 N N . LEU B 1 11 ? -0.672 -15.211 -4.07 1 82.12 11 LEU B N 1
ATOM 736 C CA . LEU B 1 11 ? -0.581 -14.5 -5.34 1 82.12 11 LEU B CA 1
ATOM 737 C C . LEU B 1 11 ? 0.174 -15.328 -6.375 1 82.12 11 LEU B C 1
ATOM 739 O O . LEU B 1 11 ? -0.021 -15.156 -7.578 1 82.12 11 LEU B O 1
ATOM 743 N N . LYS B 1 12 ? 0.91 -16.219 -5.875 1 75.12 12 LYS B N 1
ATOM 744 C CA . LYS B 1 12 ? 1.687 -17.094 -6.746 1 75.12 12 LYS B CA 1
ATOM 745 C C . LYS B 1 12 ? 0.794 -18.141 -7.41 1 75.12 12 LYS B C 1
ATOM 747 O O . LYS B 1 12 ? 1.16 -18.703 -8.438 1 75.12 12 LYS B O 1
ATOM 752 N N . ASN B 1 13 ? -0.278 -18.359 -6.863 1 71.69 13 ASN B N 1
ATOM 753 C CA . ASN B 1 13 ? -1.128 -19.453 -7.324 1 71.69 13 ASN B CA 1
ATOM 754 C C . ASN B 1 13 ? -2.09 -19 -8.414 1 71.69 13 ASN B C 1
ATOM 756 O O . ASN B 1 13 ? -3.17 -19.562 -8.578 1 71.69 13 ASN B O 1
ATOM 760 N N . ASP B 1 14 ? -1.683 -18.031 -9.242 1 66.19 14 ASP B N 1
ATOM 761 C CA . ASP B 1 14 ? -2.451 -17.609 -10.406 1 66.19 14 ASP B CA 1
ATOM 762 C C . ASP B 1 14 ? -3.82 -17.078 -9.992 1 66.19 14 ASP B C 1
ATOM 764 O O . ASP B 1 14 ? -4.832 -17.391 -10.633 1 66.19 14 ASP B O 1
ATOM 768 N N . LEU B 1 15 ? -3.822 -16.516 -8.93 1 73 15 LEU B N 1
ATOM 769 C CA . LEU B 1 15 ? -5.074 -15.875 -8.555 1 73 15 LEU B CA 1
ATOM 770 C C . LEU B 1 15 ? -5.332 -14.648 -9.43 1 73 15 LEU B C 1
ATOM 772 O O . LEU B 1 15 ? -4.508 -13.734 -9.492 1 73 15 LEU B O 1
ATOM 776 N N . ASP B 1 16 ? -6.43 -14.734 -10.227 1 76.69 16 ASP B N 1
ATOM 777 C CA . ASP B 1 16 ? -6.789 -13.617 -11.094 1 76.69 16 ASP B CA 1
ATOM 778 C C . ASP B 1 16 ? -7.359 -12.453 -10.289 1 76.69 16 ASP B C 1
ATOM 780 O O . ASP B 1 16 ? -7.145 -11.289 -10.625 1 76.69 16 ASP B O 1
ATOM 784 N N . ILE B 1 17 ? -8.086 -12.883 -9.211 1 84.81 17 ILE B N 1
ATOM 785 C CA . ILE B 1 17 ? -8.68 -11.891 -8.328 1 84.81 17 ILE B CA 1
ATOM 786 C C . ILE B 1 17 ? -8.203 -12.117 -6.895 1 84.81 17 ILE B C 1
ATOM 788 O O . ILE B 1 17 ? -8.25 -13.242 -6.395 1 84.81 17 ILE B O 1
ATOM 792 N N . TRP B 1 18 ? -7.664 -11.156 -6.395 1 90.56 18 TRP B N 1
ATOM 793 C CA . TRP B 1 18 ? -7.18 -11.273 -5.023 1 90.56 18 TRP B CA 1
ATOM 794 C C . TRP B 1 18 ? -7.535 -10.031 -4.211 1 90.56 18 TRP B C 1
ATOM 796 O O . TRP B 1 18 ? -7.754 -8.961 -4.77 1 90.56 18 TRP B O 1
ATOM 806 N N . LYS B 1 19 ? -7.734 -10.273 -2.939 1 94.19 19 LYS B N 1
ATOM 807 C CA . LYS B 1 19 ? -7.922 -9.25 -1.913 1 94.19 19 LYS B CA 1
ATOM 808 C C . LYS B 1 19 ? -7.098 -9.57 -0.668 1 94.19 19 LYS B C 1
ATOM 810 O O . LYS B 1 19 ? -7.223 -10.648 -0.091 1 94.19 19 LYS B O 1
ATOM 815 N N . ILE B 1 20 ? -6.281 -8.594 -0.27 1 95.25 20 ILE B N 1
ATOM 816 C CA . ILE B 1 20 ? -5.395 -8.828 0.864 1 95.25 20 ILE B CA 1
ATOM 817 C C . ILE B 1 20 ? -5.535 -7.695 1.877 1 95.25 20 ILE B C 1
ATOM 819 O O . ILE B 1 20 ? -5.668 -6.531 1.497 1 95.25 20 ILE B O 1
ATOM 823 N N . GLU B 1 21 ? -5.523 -8.086 3.123 1 96.69 21 GLU B N 1
ATOM 824 C CA . GLU B 1 21 ? -5.465 -7.121 4.215 1 96.69 21 GLU B CA 1
ATOM 825 C C . GLU B 1 21 ? -4.09 -7.121 4.883 1 96.69 21 GLU B C 1
ATOM 827 O O . GLU B 1 21 ? -3.537 -8.188 5.172 1 96.69 21 GLU B O 1
ATOM 832 N N . PHE B 1 22 ? -3.604 -5.891 5.145 1 96.69 22 PHE B N 1
ATOM 833 C CA . PHE B 1 22 ? -2.311 -5.711 5.793 1 96.69 22 PHE B CA 1
ATOM 834 C C . PHE B 1 22 ? -2.461 -4.93 7.094 1 96.69 22 PHE B C 1
ATOM 836 O O . PHE B 1 22 ? -3.318 -4.051 7.199 1 96.69 22 PHE B O 1
ATOM 843 N N . GLY B 1 23 ? -1.619 -5.293 8.078 1 96.06 23 GLY B N 1
ATOM 844 C CA . GLY B 1 23 ? -1.367 -4.41 9.211 1 96.06 23 GLY B CA 1
ATOM 845 C C . GLY B 1 23 ? -0.057 -3.652 9.094 1 96.06 23 GLY B C 1
ATOM 846 O O . GLY B 1 23 ? 0.932 -4.188 8.586 1 96.06 23 GLY B O 1
ATOM 847 N N . VAL B 1 24 ? -0.096 -2.396 9.516 1 95.62 24 VAL B N 1
ATOM 848 C CA . VAL B 1 24 ? 1.146 -1.632 9.539 1 95.62 24 VAL B CA 1
ATOM 849 C C . VAL B 1 24 ? 1.998 -2.068 10.727 1 95.62 24 VAL B C 1
ATOM 851 O O . VAL B 1 24 ? 1.54 -2.031 11.875 1 95.62 24 VAL B O 1
ATOM 854 N N . LEU B 1 25 ? 3.213 -2.424 10.469 1 95.25 25 LEU B N 1
ATOM 855 C CA . LEU B 1 25 ? 4.129 -2.854 11.523 1 95.25 25 LEU B CA 1
ATOM 856 C C . LEU B 1 25 ? 5.02 -1.7 11.969 1 95.25 25 LEU B C 1
ATOM 858 O O . LEU B 1 25 ? 5.375 -1.608 13.148 1 95.25 25 LEU B O 1
ATOM 862 N N . ASP B 1 26 ? 5.473 -0.936 11.078 1 93.31 26 ASP B N 1
ATOM 863 C CA . ASP B 1 26 ? 6.359 0.193 11.336 1 93.31 26 ASP B CA 1
ATOM 864 C C . ASP B 1 26 ? 6.246 1.24 10.227 1 93.31 26 ASP B C 1
ATOM 866 O O . ASP B 1 26 ? 5.848 0.924 9.102 1 93.31 26 ASP B O 1
ATOM 870 N N . SER B 1 27 ? 6.508 2.506 10.562 1 92.38 27 SER B N 1
ATOM 871 C CA . SER B 1 27 ? 6.5 3.619 9.617 1 92.38 27 SER B CA 1
ATOM 872 C C . SER B 1 27 ? 7.488 4.703 10.031 1 92.38 27 SER B C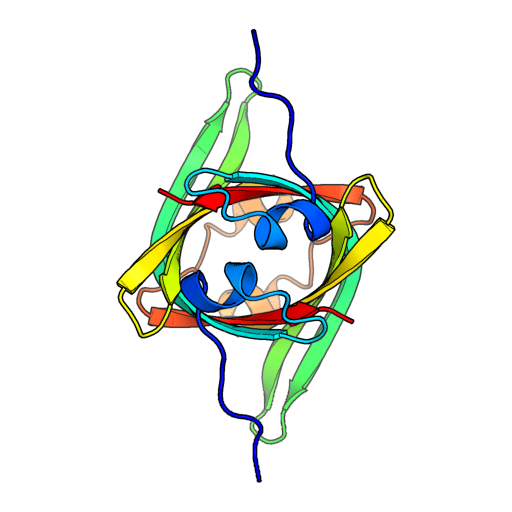 1
ATOM 874 O O . SER B 1 27 ? 7.621 5.008 11.219 1 92.38 27 SER B O 1
ATOM 876 N N . TRP B 1 28 ? 8.266 5.156 9.102 1 91.56 28 TRP B N 1
ATOM 877 C CA . TRP B 1 28 ? 9.164 6.266 9.391 1 91.56 28 TRP B CA 1
ATOM 878 C C . TRP B 1 28 ? 9.398 7.117 8.148 1 91.56 28 TRP B C 1
ATOM 880 O O . TRP B 1 28 ? 9.164 6.668 7.023 1 91.56 28 TRP B O 1
ATOM 890 N N . ILE B 1 29 ? 9.836 8.383 8.398 1 90.62 29 ILE B N 1
ATOM 891 C CA . ILE B 1 29 ? 10.086 9.32 7.309 1 90.62 29 ILE B CA 1
ATOM 892 C C . ILE B 1 29 ? 11.578 9.367 6.996 1 90.62 29 ILE B C 1
ATOM 894 O O . ILE B 1 29 ? 12.406 9.383 7.906 1 90.62 29 ILE B O 1
ATOM 898 N N . VAL B 1 30 ? 11.82 9.281 5.766 1 91.56 30 VAL B N 1
ATOM 899 C CA . VAL B 1 30 ? 13.195 9.445 5.312 1 91.56 30 VAL B CA 1
ATOM 900 C C . VAL B 1 30 ? 13.305 10.695 4.438 1 91.56 30 VAL B C 1
ATOM 902 O O . VAL B 1 30 ? 12.406 10.984 3.646 1 91.56 30 VAL B O 1
ATOM 905 N N . THR B 1 31 ? 14.406 11.398 4.578 1 92.69 31 THR B N 1
ATOM 906 C CA . THR B 1 31 ? 14.695 12.578 3.773 1 92.69 31 THR B CA 1
ATOM 907 C C . THR B 1 31 ? 15.844 12.312 2.807 1 92.69 31 THR B C 1
ATOM 909 O O . THR B 1 31 ? 16.891 11.789 3.203 1 92.69 31 THR B O 1
ATOM 912 N N . ASP B 1 32 ? 15.555 12.664 1.523 1 90.81 32 ASP B N 1
ATOM 913 C CA . ASP B 1 32 ? 16.609 12.406 0.549 1 90.81 32 ASP B CA 1
ATOM 914 C C . ASP B 1 32 ? 17.531 13.625 0.41 1 90.81 32 ASP B C 1
ATOM 916 O O . ASP B 1 32 ? 17.391 14.602 1.141 1 90.81 32 ASP B O 1
ATOM 920 N N . SER B 1 33 ? 18.516 13.43 -0.394 1 92.12 33 SER B N 1
ATOM 921 C CA . SER B 1 33 ? 19.547 14.453 -0.561 1 92.12 33 SER B CA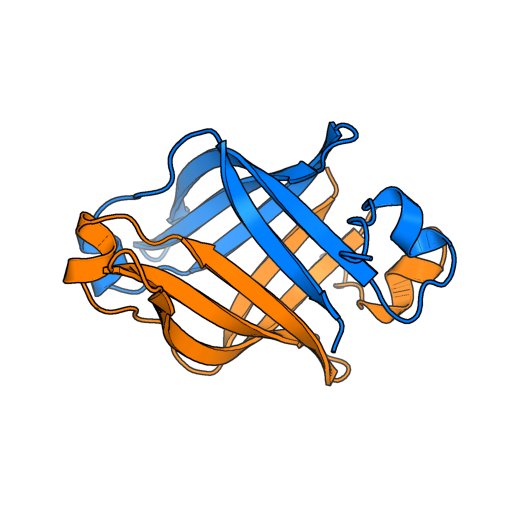 1
ATOM 922 C C . SER B 1 33 ? 18.953 15.758 -1.076 1 92.12 33 SER B C 1
ATOM 924 O O . SER B 1 33 ? 19.516 16.828 -0.867 1 92.12 33 SER B O 1
ATOM 926 N N . ASN B 1 34 ? 17.828 15.781 -1.713 1 92.56 34 ASN B N 1
ATOM 927 C CA . ASN B 1 34 ? 17.156 16.953 -2.252 1 92.56 34 ASN B CA 1
ATOM 928 C C . ASN B 1 34 ? 16.125 17.516 -1.277 1 92.56 34 ASN B C 1
ATOM 930 O O . ASN B 1 34 ? 15.242 18.281 -1.67 1 92.56 34 ASN B O 1
ATOM 934 N N . GLU B 1 35 ? 16.109 17 -0.066 1 89.12 35 GLU B N 1
ATOM 935 C CA . GLU B 1 35 ? 15.242 17.453 1.019 1 89.12 35 GLU B CA 1
ATOM 936 C C . GLU B 1 35 ? 13.797 17.016 0.789 1 89.12 35 GLU B C 1
ATOM 938 O O . GLU B 1 35 ? 12.875 17.547 1.399 1 89.12 35 GLU B O 1
ATOM 943 N N . ASN B 1 36 ? 13.656 16.156 -0.183 1 89.75 36 ASN B N 1
ATOM 944 C CA . ASN B 1 36 ? 12.344 15.531 -0.32 1 89.75 36 ASN B CA 1
ATOM 945 C C . ASN B 1 36 ? 12.125 14.453 0.735 1 89.75 36 ASN B C 1
ATOM 947 O O . ASN B 1 36 ? 13.055 13.734 1.098 1 89.75 36 ASN B O 1
ATOM 951 N N . GLN B 1 37 ? 10.875 14.406 1.141 1 89.88 37 GLN B N 1
ATOM 952 C CA . GLN B 1 37 ? 10.578 13.422 2.176 1 89.88 37 GLN B CA 1
ATOM 953 C C . GLN B 1 37 ? 9.734 12.281 1.62 1 89.88 37 GLN B C 1
ATOM 955 O O . GLN B 1 37 ? 8.852 12.5 0.789 1 89.88 37 GLN B O 1
ATOM 960 N N . HIS B 1 38 ? 10.109 11.141 2.078 1 91.81 38 HIS B N 1
ATOM 961 C CA . HIS B 1 38 ? 9.391 9.922 1.712 1 91.81 38 HIS B CA 1
ATOM 962 C C . HIS B 1 38 ? 8.906 9.18 2.949 1 91.81 38 HIS B C 1
ATOM 964 O O . HIS B 1 38 ? 9.609 9.109 3.957 1 91.81 38 HIS B O 1
ATOM 970 N N . MET B 1 39 ? 7.695 8.68 2.814 1 91.94 39 MET B N 1
ATOM 971 C CA . MET B 1 39 ? 7.195 7.766 3.838 1 91.94 39 MET B CA 1
ATOM 972 C C . MET B 1 39 ? 7.582 6.324 3.52 1 91.94 39 MET B C 1
ATOM 974 O O . MET B 1 39 ? 7.441 5.875 2.381 1 91.94 39 MET B O 1
ATOM 978 N N . LYS B 1 40 ? 8.156 5.625 4.566 1 93.44 40 LYS B N 1
ATOM 979 C CA . LYS B 1 40 ? 8.453 4.199 4.488 1 93.44 40 LYS B CA 1
ATOM 980 C C . LYS B 1 40 ? 7.609 3.404 5.477 1 93.44 40 LYS B C 1
ATOM 982 O O . LYS B 1 40 ? 7.504 3.773 6.648 1 93.44 40 LYS B O 1
ATOM 987 N N . LEU B 1 41 ? 7.023 2.365 4.949 1 95.19 41 LEU B N 1
ATOM 988 C CA . LEU B 1 41 ? 6.195 1.484 5.762 1 95.19 41 LEU B CA 1
ATOM 989 C C . LEU B 1 41 ? 6.664 0.038 5.652 1 95.19 41 LEU B C 1
ATOM 991 O O . LEU B 1 41 ? 7.117 -0.394 4.59 1 95.19 41 LEU B O 1
ATOM 995 N N . ILE B 1 42 ? 6.508 -0.614 6.73 1 96.62 42 ILE B N 1
ATOM 996 C CA . ILE B 1 42 ? 6.5 -2.072 6.699 1 96.62 42 ILE B CA 1
ATOM 997 C C . ILE B 1 42 ? 5.102 -2.586 7.039 1 96.62 42 ILE B C 1
ATOM 999 O O . ILE B 1 42 ? 4.59 -2.338 8.133 1 96.62 42 ILE B O 1
ATOM 1003 N N . ILE B 1 43 ? 4.547 -3.25 6.094 1 96.62 43 ILE B N 1
ATOM 1004 C CA . ILE B 1 43 ? 3.223 -3.816 6.316 1 96.62 43 ILE B CA 1
ATOM 1005 C C . ILE B 1 43 ? 3.295 -5.34 6.25 1 96.62 43 ILE B C 1
ATOM 1007 O O . ILE B 1 43 ? 4.25 -5.898 5.703 1 96.62 43 ILE B O 1
ATOM 1011 N N . CYS B 1 44 ? 2.266 -5.961 6.879 1 96.88 44 CYS B N 1
ATOM 1012 C CA . CYS B 1 44 ? 2.295 -7.414 6.996 1 96.88 44 CYS B CA 1
ATOM 1013 C C . CYS B 1 44 ? 0.896 -8 6.852 1 96.88 44 CYS B C 1
ATOM 1015 O O . CYS B 1 44 ? -0.068 -7.457 7.398 1 96.88 44 CYS B O 1
ATOM 1017 N N . ASP B 1 45 ? 0.84 -9.172 6.121 1 95.31 45 ASP B N 1
ATOM 1018 C CA . ASP B 1 45 ? -0.453 -9.844 6.055 1 95.31 45 ASP B CA 1
ATOM 1019 C C . ASP B 1 45 ? -0.647 -10.781 7.246 1 95.31 45 ASP B C 1
ATOM 1021 O O . ASP B 1 45 ? 0.207 -10.852 8.133 1 95.31 45 ASP B O 1
ATOM 1025 N N . ALA B 1 46 ? -1.79 -11.438 7.305 1 93.88 46 ALA B N 1
ATOM 1026 C CA . ALA B 1 46 ? -2.166 -12.234 8.477 1 93.88 46 ALA B CA 1
ATOM 1027 C C . ALA B 1 46 ? -1.242 -13.43 8.641 1 93.88 46 ALA B C 1
ATOM 1029 O O . ALA B 1 46 ? -1.161 -14.016 9.727 1 93.88 46 ALA B O 1
ATOM 1030 N N . LYS B 1 47 ? -0.511 -13.836 7.625 1 94.44 47 LYS B N 1
ATOM 1031 C CA . LYS B 1 47 ? 0.381 -14.992 7.719 1 94.44 47 LYS B CA 1
ATOM 1032 C C . LYS B 1 47 ? 1.808 -14.555 8.039 1 94.44 47 LYS B C 1
ATOM 1034 O O . LYS B 1 47 ? 2.703 -15.398 8.164 1 94.44 47 LYS B O 1
ATOM 1039 N N . GLY B 1 48 ? 2.045 -13.266 8.055 1 94.06 48 GLY B N 1
ATOM 1040 C CA . GLY B 1 48 ? 3.336 -12.781 8.516 1 94.06 48 GLY B CA 1
ATOM 1041 C C . GLY B 1 48 ? 4.246 -12.344 7.383 1 94.06 48 GLY B C 1
ATOM 1042 O O . GLY B 1 48 ? 5.387 -11.938 7.613 1 94.06 48 GLY B O 1
ATOM 1043 N N . ASP B 1 49 ? 3.775 -12.516 6.129 1 93.56 49 ASP B N 1
ATOM 1044 C CA . ASP B 1 49 ? 4.566 -12.016 5.012 1 93.56 49 ASP B CA 1
ATOM 1045 C C . ASP B 1 49 ? 4.621 -10.484 5.016 1 93.56 49 ASP B C 1
ATOM 1047 O O . ASP B 1 49 ? 3.592 -9.82 5.164 1 93.56 49 ASP B O 1
ATOM 1051 N N . ARG B 1 50 ? 5.902 -9.961 4.852 1 95.81 50 ARG B N 1
ATOM 1052 C CA . ARG B 1 50 ? 6.109 -8.531 5.008 1 95.81 50 ARG B CA 1
ATOM 1053 C C . ARG B 1 50 ? 6.363 -7.863 3.66 1 95.81 50 ARG B C 1
ATOM 1055 O O . ARG B 1 50 ? 7.023 -8.438 2.791 1 95.81 50 ARG B O 1
ATOM 1062 N N . VAL B 1 51 ? 5.871 -6.594 3.506 1 96.19 51 VAL B N 1
ATOM 1063 C CA . VAL B 1 51 ? 6.062 -5.754 2.328 1 96.19 51 VAL B CA 1
ATOM 1064 C C . VAL B 1 51 ? 6.582 -4.383 2.75 1 96.19 51 VAL B C 1
ATOM 1066 O O . VAL B 1 51 ? 6.035 -3.754 3.656 1 96.19 51 VAL B O 1
ATOM 1069 N N . HIS B 1 52 ? 7.688 -3.953 2.209 1 97.12 52 HIS B N 1
ATOM 1070 C CA . HIS B 1 52 ? 8.172 -2.586 2.373 1 97.12 52 HIS B CA 1
ATOM 1071 C C . HIS B 1 52 ? 7.527 -1.649 1.356 1 97.12 52 HIS B C 1
ATOM 1073 O O . HIS B 1 52 ? 7.551 -1.923 0.154 1 97.12 52 HIS B O 1
ATOM 1079 N N . VAL B 1 53 ? 6.969 -0.6 1.807 1 96.5 53 VAL B N 1
ATOM 1080 C CA . VAL B 1 53 ? 6.305 0.374 0.947 1 96.5 53 VAL B CA 1
ATOM 1081 C C . VAL B 1 53 ? 6.965 1.742 1.109 1 96.5 53 VAL B C 1
ATOM 1083 O O . VAL B 1 53 ? 7.277 2.158 2.227 1 96.5 53 VAL B O 1
ATOM 1086 N N . ILE B 1 54 ? 7.152 2.412 0.015 1 95.44 54 ILE B N 1
ATOM 1087 C CA . ILE B 1 54 ? 7.727 3.754 0.03 1 95.44 54 ILE B CA 1
ATOM 1088 C C . ILE B 1 54 ? 6.91 4.672 -0.878 1 95.44 54 ILE B C 1
ATOM 1090 O O . ILE B 1 54 ? 6.57 4.301 -2.004 1 95.44 54 ILE B O 1
ATOM 1094 N N . TYR B 1 55 ? 6.586 5.863 -0.409 1 92.94 55 TYR B N 1
ATOM 1095 C CA . TYR B 1 55 ? 5.953 6.875 -1.247 1 92.94 55 TYR B CA 1
ATOM 1096 C C . TYR B 1 55 ? 6.375 8.281 -0.829 1 92.94 55 TYR B C 1
ATOM 1098 O O . TYR B 1 55 ? 6.762 8.5 0.322 1 92.94 55 TYR B O 1
ATOM 1106 N N . SER B 1 56 ? 6.234 9.164 -1.799 1 90.94 56 SER B N 1
ATOM 1107 C CA . SER B 1 56 ? 6.648 10.539 -1.554 1 90.94 56 SER B CA 1
ATOM 1108 C C . SER B 1 56 ? 5.578 11.305 -0.782 1 90.94 56 SER B C 1
ATOM 1110 O O . SER B 1 56 ? 4.383 11.133 -1.028 1 90.94 56 SER B O 1
ATOM 1112 N N . LEU B 1 57 ? 6.117 12.203 0.035 1 87.38 57 LEU B N 1
ATOM 1113 C CA . LEU B 1 57 ? 5.219 13.102 0.755 1 87.38 57 LEU B CA 1
ATOM 1114 C C . LEU B 1 57 ? 5.172 14.469 0.087 1 87.38 57 LEU B C 1
ATOM 1116 O O . LEU B 1 57 ? 6.211 15.016 -0.299 1 87.38 57 LEU B O 1
ATOM 1120 N N . SER B 1 58 ? 3.926 14.914 -0.022 1 81.75 58 SER B N 1
ATOM 1121 C CA . SER B 1 58 ? 3.781 16.297 -0.48 1 81.75 58 SER B CA 1
ATOM 1122 C C . SER B 1 58 ? 4.281 17.281 0.57 1 81.75 58 SER B C 1
ATOM 1124 O O . SER B 1 58 ? 4.473 16.922 1.731 1 81.75 58 SER B O 1
ATOM 1126 N N . PRO B 1 59 ? 4.375 18.5 0.182 1 79.81 59 PRO B N 1
ATOM 1127 C CA . PRO B 1 59 ? 4.797 19.516 1.163 1 79.81 59 PRO B CA 1
ATOM 1128 C C . PRO B 1 59 ? 3.82 19.641 2.33 1 79.81 59 PRO B C 1
ATOM 1130 O O . PRO B 1 59 ? 4.242 19.812 3.477 1 79.81 59 PRO B O 1
ATOM 1133 N N . THR B 1 60 ? 2.615 19.531 1.969 1 77.62 60 THR B N 1
ATOM 1134 C CA . THR B 1 60 ? 1.596 19.625 3.008 1 77.62 60 THR B CA 1
ATOM 1135 C C . THR B 1 60 ? 1.693 18.438 3.973 1 77.62 60 THR B C 1
ATOM 1137 O O . THR B 1 60 ? 1.603 18.625 5.188 1 77.62 60 THR B O 1
ATOM 1140 N N . GLU B 1 61 ? 1.894 17.328 3.455 1 78.44 61 GLU B N 1
ATOM 1141 C CA . GLU B 1 61 ? 2.023 16.141 4.281 1 78.44 61 GLU B CA 1
ATOM 1142 C C . GLU B 1 61 ? 3.293 16.188 5.129 1 78.44 61 GLU B C 1
ATOM 1144 O O . GLU B 1 61 ? 3.309 15.711 6.262 1 78.44 61 GLU B O 1
ATOM 1149 N N . GLN B 1 62 ? 4.234 16.672 4.516 1 77.69 62 GLN B N 1
ATOM 1150 C CA . GLN B 1 62 ? 5.496 16.812 5.234 1 77.69 62 GLN B CA 1
ATOM 1151 C C . GLN B 1 62 ? 5.32 17.641 6.496 1 77.69 62 GLN B C 1
ATOM 1153 O O . GLN B 1 62 ? 5.934 17.359 7.527 1 77.69 62 GLN B O 1
ATOM 1158 N N . ALA B 1 63 ? 4.434 18.469 6.41 1 75.94 63 ALA B N 1
ATOM 1159 C CA . ALA B 1 63 ? 4.215 19.391 7.52 1 75.94 63 ALA B CA 1
ATOM 1160 C C . ALA B 1 63 ? 3.375 18.75 8.617 1 75.94 63 ALA B C 1
ATOM 1162 O O . ALA B 1 63 ? 3.473 19.125 9.789 1 75.94 63 ALA B O 1
ATOM 1163 N N . MET B 1 64 ? 2.562 17.797 8.219 1 69.69 64 MET B N 1
ATOM 1164 C CA . MET B 1 64 ? 1.597 17.219 9.148 1 69.69 64 MET B CA 1
ATOM 1165 C C . MET B 1 64 ? 2.184 16 9.852 1 69.69 64 MET B C 1
ATOM 1167 O O . MET B 1 64 ? 1.617 15.508 10.836 1 69.69 64 MET B O 1
ATOM 1171 N N . LYS B 1 65 ? 3.42 15.742 9.859 1 63.12 65 LYS B N 1
ATOM 1172 C CA . LYS B 1 65 ? 4.09 14.578 10.422 1 63.12 65 LYS B CA 1
ATOM 1173 C C . LYS B 1 65 ? 3.238 13.32 10.266 1 63.12 65 LYS B C 1
ATOM 1175 O O . LYS B 1 65 ? 2.012 13.375 10.391 1 63.12 65 LYS B O 1
ATOM 1180 N N . ASN B 1 66 ? 3.678 12.336 9.758 1 60.53 66 ASN B N 1
ATOM 1181 C CA . ASN B 1 66 ? 2.994 11.094 9.406 1 60.53 66 ASN B CA 1
ATOM 1182 C C . ASN B 1 66 ? 2.41 10.414 10.641 1 60.53 66 ASN B C 1
ATOM 1184 O O . ASN B 1 66 ? 3.062 10.336 11.68 1 60.53 66 ASN B O 1
ATOM 1188 N N . THR B 1 67 ? 1.127 9.906 10.438 1 68.44 67 THR B N 1
ATOM 1189 C CA . THR B 1 67 ? 0.291 9.469 11.555 1 68.44 67 THR B CA 1
ATOM 1190 C C . THR B 1 67 ? 0.067 7.965 11.508 1 68.44 67 THR B C 1
ATOM 1192 O O . THR B 1 67 ? -0.825 7.441 12.18 1 68.44 67 THR B O 1
ATOM 1195 N N . TRP B 1 68 ? 0.959 7.258 10.773 1 80.69 68 TRP B N 1
ATOM 1196 C CA . TRP B 1 68 ? 0.674 5.828 10.828 1 80.69 68 TRP B CA 1
ATOM 1197 C C . TRP B 1 68 ? 0.955 5.273 12.219 1 80.69 68 TRP B C 1
ATOM 1199 O O . TRP B 1 68 ? 1.967 5.609 12.836 1 80.69 68 TRP B O 1
ATOM 1209 N N . VAL B 1 69 ? -0.046 4.57 12.695 1 78.12 69 VAL B N 1
ATOM 1210 C CA . VAL B 1 69 ? 0.136 3.922 13.992 1 78.12 69 VAL B CA 1
ATOM 1211 C C . VAL B 1 69 ? 0.156 2.406 13.812 1 78.12 69 VAL B C 1
ATOM 1213 O O . VAL B 1 69 ? -0.369 1.886 12.82 1 78.12 69 VAL B O 1
ATOM 1216 N N . ASP B 1 70 ? 0.877 1.816 14.688 1 81.62 70 ASP B N 1
ATOM 1217 C CA . ASP B 1 70 ? 0.947 0.358 14.672 1 81.62 70 ASP B CA 1
ATOM 1218 C C . ASP B 1 70 ? -0.447 -0.258 14.594 1 81.62 70 ASP B C 1
ATOM 1220 O O . ASP B 1 70 ? -1.362 0.173 15.297 1 81.62 70 ASP B O 1
ATOM 1224 N N . ASN B 1 71 ? -0.571 -1.185 13.586 1 81.25 71 ASN B N 1
ATOM 1225 C CA . ASN B 1 71 ? -1.745 -2.027 13.383 1 81.25 71 ASN B CA 1
ATOM 1226 C C . ASN B 1 71 ? -2.855 -1.272 12.656 1 81.25 71 ASN B C 1
ATOM 1228 O O . ASN B 1 71 ? -4.016 -1.688 12.688 1 81.25 71 ASN B O 1
ATOM 1232 N N . ASP B 1 72 ? -2.455 -0.113 12.203 1 89.44 72 ASP B N 1
ATOM 1233 C CA . ASP B 1 72 ? -3.363 0.411 11.188 1 89.44 72 ASP B CA 1
ATOM 1234 C C . ASP B 1 72 ? -3.578 -0.602 10.062 1 89.44 72 ASP B C 1
ATOM 1236 O O . ASP B 1 72 ? -2.688 -1.399 9.758 1 89.44 72 ASP B O 1
ATOM 1240 N N . SER B 1 73 ? -4.777 -0.54 9.492 1 93.38 73 SER B N 1
ATOM 1241 C CA . SER B 1 73 ? -5.098 -1.552 8.492 1 93.38 73 SER B CA 1
ATOM 1242 C C . SER B 1 73 ? -5.125 -0.955 7.086 1 93.38 73 SER B C 1
ATOM 1244 O O . SER B 1 73 ? -5.609 0.16 6.891 1 93.38 73 SER B O 1
ATOM 1246 N N . ILE B 1 74 ? -4.621 -1.725 6.141 1 95.88 74 ILE B N 1
ATOM 1247 C CA . ILE B 1 74 ? -4.648 -1.407 4.719 1 95.88 74 ILE B CA 1
ATOM 1248 C C . ILE B 1 74 ? -5.203 -2.594 3.936 1 95.88 74 ILE B C 1
ATOM 1250 O O . ILE B 1 74 ? -4.77 -3.732 4.133 1 95.88 74 ILE B O 1
ATOM 1254 N N . SER B 1 75 ? -6.137 -2.334 3.082 1 96.75 75 SER B N 1
ATOM 1255 C CA . SER B 1 75 ? -6.648 -3.383 2.205 1 96.75 75 SER B CA 1
ATOM 1256 C C . SER B 1 75 ? -6.316 -3.09 0.745 1 96.75 75 SER B C 1
ATOM 1258 O O . SER B 1 75 ? -6.359 -1.937 0.312 1 96.75 75 SER B O 1
ATOM 1260 N N . ALA B 1 76 ? -5.934 -4.129 0.024 1 96.81 76 ALA B N 1
ATOM 1261 C CA . ALA B 1 76 ? -5.625 -4.023 -1.399 1 96.81 76 ALA B CA 1
ATOM 1262 C C . ALA B 1 76 ? -6.305 -5.133 -2.193 1 96.81 76 ALA B C 1
ATOM 1264 O O . ALA B 1 76 ? -6.344 -6.285 -1.754 1 96.81 76 ALA B O 1
ATOM 1265 N N . GLU B 1 77 ? -6.828 -4.754 -3.387 1 94.81 77 GLU B N 1
ATOM 1266 C CA . GLU B 1 77 ? -7.453 -5.762 -4.238 1 94.81 77 GLU B CA 1
ATOM 1267 C C . GLU B 1 77 ? -7.262 -5.434 -5.715 1 94.81 77 GLU B C 1
ATOM 1269 O O . GLU B 1 77 ? -7.207 -4.262 -6.094 1 94.81 77 GLU B O 1
ATOM 1274 N N . ASN B 1 78 ? -7.004 -6.465 -6.492 1 89.5 78 ASN B N 1
ATOM 1275 C CA . ASN B 1 78 ? -6.891 -6.223 -7.926 1 89.5 78 ASN B CA 1
ATOM 1276 C C . ASN B 1 78 ? -8.266 -6.078 -8.578 1 89.5 78 ASN B C 1
ATOM 1278 O O . ASN B 1 78 ? -9.227 -6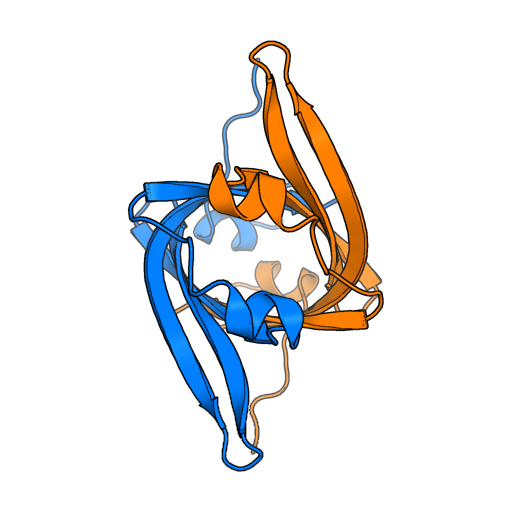.727 -8.156 1 89.5 78 ASN B O 1
ATOM 1282 N N . VAL B 1 79 ? -8.289 -5.035 -9.484 1 82.19 79 VAL B N 1
ATOM 1283 C CA . VAL B 1 79 ? -9.578 -4.785 -10.117 1 82.19 79 VAL B CA 1
ATOM 1284 C C . VAL B 1 79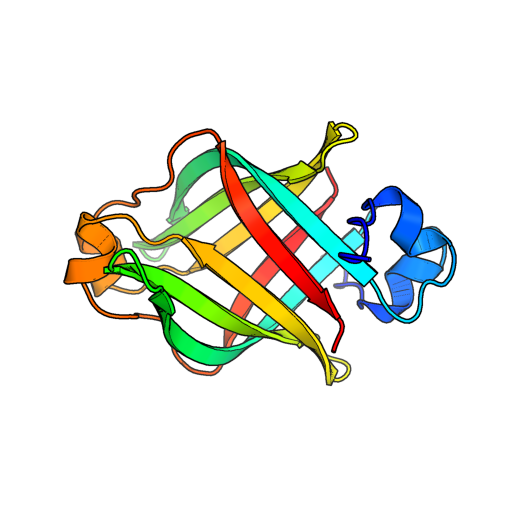 ? -9.422 -4.82 -11.633 1 82.19 79 VAL B C 1
ATOM 1286 O O . VAL B 1 79 ? -8.359 -4.492 -12.172 1 82.19 79 VAL B O 1
#

pLDDT: mean 86.41, std 11.81, range [36.72, 97.12]